Protein AF-A0A399QP83-F1 (afdb_monomer)

Secondary structure (DSSP, 8-state):
----------HHHHHHHHHHHHHHHHHHHHHHHHHHHHHHHHHHHHHHHHHHHHHHHHHHHHHHHHHHHHHHHHHHHHT--TTS-EEHHHHHHHS-HHHHHHHHHHHHHHHHTTSEEEEEE--TT--EEEEEE-------

pLDDT: mean 83.66, std 13.76, range [39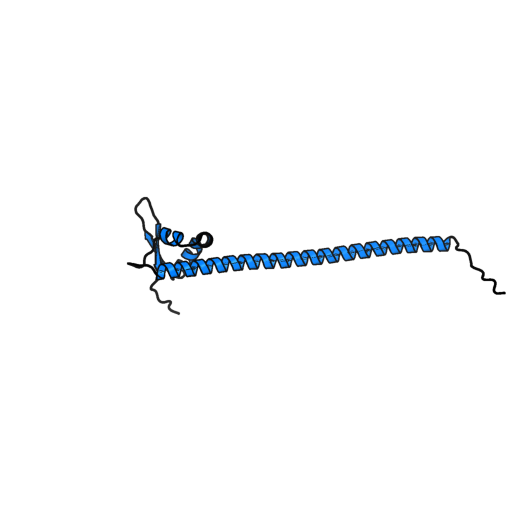.78, 95.94]

Sequence (140 aa):
MLHGHTHGFDMEHWEWAELLMLHSDTLRDEIQAALATVREGESRSRAQREGRAAAHRDEAQEATLRDRARAKILELLDSAEDDGWIAGAKLRQRLSKAQREVSDDVIAQLVEQEAIQAEEAGTDNNRGYRYQLSTKVPTD

Nearest PDB structures (foldseek):
  7z1l-assembly1_O  TM=8.140E-01  e=4.129E-02  Saccharomyces cerevisiae W303
  5zhv-assembly1_B  TM=6.688E-01  e=1.282E-02  Mycobacterium tuberculosis H37Rv
  2fsw-assembly1_A  TM=6.837E-01  e=1.616E-01  Porphyromonas gingivalis W83
  7bzg-assembly3_J  TM=6.359E-01  e=1.725E-01  Bacillus subtilis subsp. subtilis str. 168
  2dqr-assembly1_B  TM=5.715E-01  e=1.330E-01  Bacillus subtilis

Foldseek 3Di:
DDDPPPPDDDVVNVVVVVVVVVVVVVVVVVVVVVVVVVVVVVVVVVVVVVVVVVVVVVVVVVVVLLVVLLVLLLVPLVPDPDPSKDWPVRSLVPDDPSSNVCNVVSVVVCVVVQQKDWDWDDDPPDTTIIIHGHPDDDDD

Radius of gyration: 37.76 Å; Cα contacts (8 Å, |Δi|>4): 92; chains: 1; bounding box: 84×45×101 Å

Solvent-accessible surface area (backbone atoms only — not comparable to full-atom values): 8010 Å² total; per-residue (Å²): 134,88,79,81,80,73,79,70,88,50,70,66,58,52,53,52,49,51,52,50,50,54,50,50,53,52,54,50,51,52,50,51,52,52,52,51,53,51,53,52,51,51,52,52,53,49,53,53,51,54,50,52,56,48,54,54,48,54,54,51,50,52,52,51,44,47,51,52,35,46,54,50,52,52,53,54,33,71,68,40,67,91,92,27,65,42,46,49,68,64,55,50,69,75,41,54,75,75,31,49,76,47,39,65,63,47,50,52,51,34,42,74,68,49,53,27,45,79,43,84,43,64,59,103,89,52,80,45,42,28,34,26,64,41,84,68,76,84,80,128

Structure (mmCIF, N/CA/C/O backbone):
data_AF-A0A399QP83-F1
#
_entry.id   AF-A0A399QP83-F1
#
loop_
_atom_site.group_PDB
_atom_site.id
_atom_site.type_symbol
_atom_site.label_atom_id
_atom_site.label_alt_id
_atom_site.label_comp_id
_atom_site.label_asym_id
_atom_site.label_entity_id
_atom_site.label_seq_id
_atom_site.pdbx_PDB_ins_code
_atom_site.Cartn_x
_atom_site.Cartn_y
_atom_site.Cartn_z
_atom_site.occupancy
_atom_site.B_iso_or_equiv
_atom_site.auth_seq_id
_atom_site.auth_comp_id
_atom_site.auth_asym_id
_atom_site.auth_atom_id
_atom_site.pdbx_PDB_model_num
ATOM 1 N N . MET A 1 1 ? 52.727 -27.098 -70.708 1.00 39.78 1 MET A N 1
ATOM 2 C CA . MET A 1 1 ? 53.196 -26.306 -69.552 1.00 39.78 1 MET A CA 1
ATOM 3 C C . MET A 1 1 ? 52.284 -25.094 -69.411 1.00 39.78 1 MET A C 1
ATOM 5 O O . MET A 1 1 ? 52.428 -24.161 -70.190 1.00 39.78 1 MET A O 1
ATOM 9 N N . LEU A 1 2 ? 51.303 -25.132 -68.500 1.00 41.66 2 LEU A N 1
ATOM 10 C CA . LEU A 1 2 ? 50.471 -23.961 -68.194 1.00 41.66 2 LEU A CA 1
ATOM 11 C C . LEU A 1 2 ? 51.352 -22.937 -67.464 1.00 41.66 2 LEU A C 1
ATOM 13 O O . LEU A 1 2 ? 51.747 -23.174 -66.327 1.00 41.66 2 LEU A O 1
ATOM 17 N N . HIS A 1 3 ? 51.697 -21.836 -68.127 1.00 49.38 3 HIS A N 1
ATOM 18 C CA . HIS A 1 3 ? 52.306 -20.688 -67.461 1.00 49.38 3 HIS A CA 1
ATOM 19 C C . HIS A 1 3 ? 51.161 -19.892 -66.840 1.00 49.38 3 HIS A C 1
ATOM 21 O O . HIS A 1 3 ? 50.424 -19.201 -67.540 1.00 49.38 3 HIS A O 1
ATOM 27 N N . GLY A 1 4 ? 50.955 -20.060 -65.535 1.00 47.69 4 GLY A N 1
ATOM 28 C CA . GLY A 1 4 ? 50.056 -19.202 -64.779 1.00 47.69 4 GLY A CA 1
ATOM 29 C C . GLY A 1 4 ? 50.663 -17.807 -64.707 1.00 47.69 4 GLY A C 1
ATOM 30 O O . GLY A 1 4 ? 51.551 -17.566 -63.897 1.00 47.69 4 GLY A O 1
ATOM 31 N N . HIS A 1 5 ? 50.206 -16.894 -65.563 1.00 48.34 5 HIS A N 1
ATOM 32 C CA . HIS A 1 5 ? 50.397 -15.468 -65.333 1.00 48.34 5 HIS A CA 1
ATOM 33 C C . HIS A 1 5 ? 49.529 -15.075 -64.137 1.00 48.34 5 HIS A C 1
ATOM 35 O O . HIS A 1 5 ? 48.356 -14.746 -64.291 1.00 48.34 5 HIS A O 1
ATOM 41 N N . THR A 1 6 ? 50.087 -15.109 -62.931 1.00 57.78 6 THR A N 1
ATOM 42 C CA . THR A 1 6 ? 49.544 -14.302 -61.840 1.00 57.78 6 THR A CA 1
ATOM 43 C C . THR A 1 6 ? 49.860 -12.851 -62.183 1.00 57.78 6 THR A C 1
ATOM 45 O O . THR A 1 6 ? 51.015 -12.436 -62.073 1.00 57.78 6 THR A O 1
ATOM 48 N N . HIS A 1 7 ? 48.867 -12.097 -62.669 1.00 59.97 7 HIS A N 1
ATOM 49 C CA . HIS A 1 7 ? 48.943 -10.637 -62.613 1.00 59.97 7 HIS A CA 1
ATOM 50 C C . HIS A 1 7 ? 49.210 -10.276 -61.150 1.00 59.97 7 HIS A C 1
ATOM 52 O O . HIS A 1 7 ? 48.466 -10.692 -60.261 1.00 59.97 7 HIS A O 1
ATOM 58 N N . GLY A 1 8 ? 50.355 -9.641 -60.899 1.00 60.22 8 GLY A N 1
ATOM 59 C CA . GLY A 1 8 ? 50.727 -9.209 -59.561 1.00 60.22 8 GLY A CA 1
ATOM 60 C C . GLY A 1 8 ? 49.722 -8.182 -59.055 1.00 60.22 8 GLY A C 1
ATOM 61 O O . GLY A 1 8 ? 49.188 -7.412 -59.847 1.00 60.22 8 GLY A O 1
ATOM 62 N N . PHE A 1 9 ? 49.481 -8.190 -57.745 1.00 62.06 9 PHE A N 1
ATOM 63 C CA . PHE A 1 9 ? 48.751 -7.132 -57.049 1.00 62.06 9 PHE A CA 1
ATOM 64 C C . PHE A 1 9 ? 49.362 -5.777 -57.427 1.00 62.06 9 PHE A C 1
ATOM 66 O O . PHE A 1 9 ? 50.525 -5.515 -57.110 1.00 62.06 9 PHE A O 1
ATOM 73 N N . ASP A 1 10 ? 48.603 -4.951 -58.137 1.00 77.06 10 ASP A N 1
ATOM 74 C CA . ASP A 1 10 ? 48.986 -3.576 -58.444 1.00 77.06 10 ASP A CA 1
ATOM 75 C C . ASP A 1 10 ? 48.422 -2.613 -57.385 1.00 77.06 10 ASP A C 1
ATOM 77 O O . ASP A 1 10 ? 47.783 -3.029 -56.414 1.00 77.06 10 ASP A O 1
ATOM 81 N N . MET A 1 11 ? 48.700 -1.317 -57.539 1.00 75.88 11 MET A N 1
ATOM 82 C CA . MET A 1 11 ? 48.225 -0.329 -56.573 1.00 75.88 11 MET A CA 1
ATOM 83 C C . MET A 1 11 ? 46.707 -0.197 -56.518 1.00 75.88 11 MET A C 1
ATOM 85 O O . MET A 1 11 ? 46.175 0.070 -55.445 1.00 75.88 11 MET A O 1
ATOM 89 N N . GLU A 1 12 ? 46.007 -0.458 -57.618 1.00 79.19 12 GLU A N 1
ATOM 90 C CA . GLU A 1 12 ? 44.548 -0.410 -57.641 1.00 79.19 12 GLU A CA 1
ATOM 91 C C . GLU A 1 12 ? 43.972 -1.472 -56.690 1.00 79.19 12 GLU A C 1
ATOM 93 O O . GLU A 1 12 ? 43.063 -1.198 -55.910 1.00 79.19 12 GLU A O 1
ATOM 98 N N . HIS A 1 13 ? 44.569 -2.668 -56.651 1.00 79.56 13 HIS A N 1
ATOM 99 C CA . HIS A 1 13 ? 44.148 -3.728 -55.728 1.00 79.56 13 HIS A CA 1
ATOM 100 C C . HIS A 1 13 ? 44.363 -3.362 -54.248 1.00 79.56 13 HIS A C 1
ATOM 102 O O . HIS A 1 13 ? 43.582 -3.788 -53.394 1.00 79.56 13 HIS A O 1
ATOM 108 N N . TRP A 1 14 ? 45.399 -2.579 -53.929 1.00 81.88 14 TRP A N 1
ATOM 109 C CA . TRP A 1 14 ? 45.634 -2.079 -52.570 1.00 81.88 14 TRP A CA 1
ATOM 110 C C . TRP A 1 14 ? 44.635 -0.993 -52.173 1.00 81.88 14 TRP A C 1
ATOM 112 O O . TRP A 1 14 ? 44.114 -1.042 -51.061 1.00 81.88 14 TRP A O 1
ATOM 122 N N . GLU A 1 15 ? 44.312 -0.074 -53.083 1.00 83.88 15 GLU A N 1
ATOM 123 C CA . GLU A 1 15 ? 43.288 0.956 -52.866 1.00 83.88 15 GLU A CA 1
ATOM 124 C C . GLU A 1 15 ? 41.905 0.326 -52.639 1.00 83.88 15 GLU A C 1
ATOM 126 O O . GLU A 1 15 ? 41.189 0.696 -51.707 1.00 83.88 15 GLU A O 1
ATOM 131 N N . TRP A 1 16 ? 41.549 -0.704 -53.415 1.00 83.06 16 TRP A N 1
ATOM 132 C CA . TRP A 1 16 ? 40.318 -1.467 -53.196 1.00 83.06 16 TRP A CA 1
ATOM 133 C C . TRP A 1 16 ? 40.306 -2.195 -51.849 1.00 83.06 16 TRP A C 1
ATOM 135 O O . TRP A 1 16 ? 39.274 -2.215 -51.176 1.00 83.06 16 TRP A O 1
ATOM 145 N N . ALA A 1 17 ? 41.432 -2.782 -51.435 1.00 84.25 17 ALA A N 1
ATOM 146 C CA . ALA A 1 17 ? 41.540 -3.438 -50.135 1.00 84.25 17 ALA A CA 1
ATOM 147 C C . ALA A 1 17 ? 41.379 -2.439 -48.976 1.00 84.25 17 ALA A C 1
ATOM 149 O O . ALA A 1 17 ? 40.672 -2.737 -48.013 1.00 84.25 17 ALA A O 1
ATOM 150 N N . GLU A 1 18 ? 41.966 -1.246 -49.086 1.00 85.94 18 GLU A N 1
ATOM 151 C CA . GLU A 1 18 ? 41.825 -0.172 -48.098 1.00 85.94 18 GLU A CA 1
ATOM 152 C C . GLU A 1 18 ? 40.374 0.322 -48.002 1.00 85.94 18 GLU A C 1
ATOM 154 O O . GLU A 1 18 ? 39.822 0.410 -46.903 1.00 85.94 18 GLU A O 1
ATOM 159 N N . LEU A 1 19 ? 39.711 0.546 -49.142 1.00 90.19 19 LEU A N 1
ATOM 160 C CA . LEU A 1 19 ? 38.295 0.927 -49.186 1.00 90.19 19 LEU A CA 1
ATOM 161 C C . LEU A 1 19 ? 37.383 -0.148 -48.581 1.00 90.19 19 LEU A C 1
ATOM 163 O O . LEU A 1 19 ? 36.438 0.177 -47.860 1.00 90.19 19 LEU A O 1
ATOM 167 N N . LEU A 1 20 ? 37.668 -1.428 -48.836 1.00 90.94 20 LEU A N 1
ATOM 168 C CA . LEU A 1 20 ? 36.925 -2.547 -48.253 1.00 90.94 20 LEU A CA 1
ATOM 169 C C . LEU A 1 20 ? 37.119 -2.640 -46.738 1.00 90.94 20 LEU A C 1
ATOM 171 O O . LEU A 1 20 ? 36.147 -2.877 -46.020 1.00 90.94 20 LEU A O 1
ATOM 175 N N . MET A 1 21 ? 38.342 -2.435 -46.244 1.00 91.31 21 MET A N 1
ATOM 176 C CA . MET A 1 21 ? 38.616 -2.406 -44.806 1.00 91.31 21 MET A CA 1
ATOM 177 C C . MET A 1 21 ? 37.890 -1.241 -44.131 1.00 91.31 21 MET A C 1
ATOM 179 O O . MET A 1 21 ? 37.181 -1.461 -43.151 1.00 91.31 21 MET A O 1
ATOM 183 N N . LEU A 1 22 ? 37.969 -0.037 -44.703 1.00 92.94 22 LEU A N 1
ATOM 184 C CA . LEU A 1 22 ? 37.280 1.141 -44.180 1.00 92.94 22 LEU A CA 1
ATOM 185 C C . LEU A 1 22 ? 35.757 0.949 -44.152 1.00 92.94 22 LEU A C 1
ATOM 187 O O . LEU A 1 22 ? 35.094 1.294 -43.171 1.00 92.94 22 LEU A O 1
ATOM 191 N N . HIS A 1 23 ? 35.191 0.367 -45.211 1.00 90.25 23 HIS A N 1
ATOM 192 C CA . HIS A 1 23 ? 33.764 0.064 -45.266 1.00 90.25 23 HIS A CA 1
ATOM 193 C C . HIS A 1 23 ? 33.367 -1.013 -44.246 1.00 90.25 23 HIS A C 1
ATOM 195 O O . HIS A 1 23 ? 32.337 -0.884 -43.587 1.00 90.25 23 HIS A O 1
ATOM 201 N N . SER A 1 24 ? 34.196 -2.045 -44.070 1.00 93.00 24 SER A N 1
ATOM 202 C CA . SER A 1 24 ? 33.988 -3.085 -43.059 1.00 93.00 24 SER A CA 1
ATOM 203 C C . SER A 1 24 ? 34.007 -2.515 -41.639 1.00 93.00 24 SER A C 1
ATOM 205 O O . SER A 1 24 ? 33.159 -2.888 -40.828 1.00 93.00 24 SER A O 1
ATOM 207 N N . ASP A 1 25 ? 34.940 -1.615 -41.331 1.00 94.44 25 ASP A N 1
ATOM 208 C CA . ASP A 1 25 ? 35.012 -0.956 -40.024 1.00 94.44 25 ASP A CA 1
ATOM 209 C C . ASP A 1 25 ? 33.796 -0.050 -39.794 1.00 94.44 25 ASP A C 1
ATOM 211 O O . ASP A 1 25 ? 33.161 -0.128 -38.744 1.00 94.44 25 ASP A O 1
ATOM 215 N N . THR A 1 26 ? 33.379 0.702 -40.817 1.00 92.25 26 THR A N 1
ATOM 216 C CA . THR A 1 26 ? 32.161 1.530 -40.758 1.00 92.25 26 THR A CA 1
ATOM 217 C C . THR A 1 26 ? 30.920 0.678 -40.471 1.00 92.25 26 THR A C 1
ATOM 219 O O . THR A 1 26 ? 30.161 0.971 -39.549 1.00 92.25 26 THR A O 1
ATOM 222 N N . LEU A 1 27 ? 30.737 -0.429 -41.200 1.00 92.06 27 LEU A N 1
ATOM 223 C CA . LEU A 1 27 ? 29.625 -1.358 -40.968 1.00 92.06 27 LEU A CA 1
ATOM 224 C C . LEU A 1 27 ? 29.681 -1.982 -39.571 1.00 92.06 27 LEU A C 1
ATOM 226 O O . LEU A 1 27 ? 28.6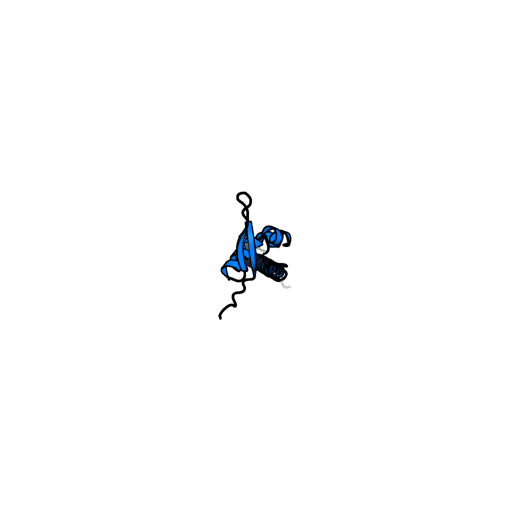48 -2.189 -38.932 1.00 92.06 27 LEU A O 1
ATOM 230 N N . ARG A 1 28 ? 30.882 -2.293 -39.076 1.00 91.62 28 ARG A N 1
ATOM 231 C CA . ARG A 1 28 ? 31.062 -2.833 -37.728 1.00 91.62 28 ARG A CA 1
ATOM 232 C C . ARG A 1 28 ? 30.600 -1.834 -36.669 1.00 91.62 28 ARG A C 1
ATOM 234 O O . ARG A 1 28 ? 29.902 -2.243 -35.738 1.00 91.62 28 ARG A O 1
ATOM 241 N N . ASP A 1 29 ? 30.957 -0.566 -36.819 1.00 93.38 29 ASP A N 1
ATOM 242 C CA . ASP A 1 29 ? 30.571 0.499 -35.894 1.00 93.38 29 ASP A CA 1
ATOM 243 C C . ASP A 1 29 ? 29.060 0.764 -35.939 1.00 93.38 29 ASP A C 1
ATOM 245 O O . ASP A 1 29 ? 28.416 0.864 -34.891 1.00 93.38 29 ASP A O 1
ATOM 249 N N . GLU A 1 30 ? 28.456 0.762 -37.130 1.00 92.25 30 GLU A N 1
ATOM 250 C CA . GLU A 1 30 ? 27.004 0.884 -37.303 1.00 92.25 30 GLU A CA 1
ATOM 251 C C . GLU A 1 30 ? 26.242 -0.260 -36.619 1.00 92.25 30 GLU A C 1
ATOM 253 O O . GLU A 1 30 ? 25.268 -0.024 -35.896 1.00 92.25 30 GLU A O 1
ATOM 258 N N . ILE A 1 31 ? 26.708 -1.504 -36.780 1.00 91.50 31 ILE A N 1
ATOM 259 C CA . ILE A 1 31 ? 26.116 -2.672 -36.115 1.00 91.50 31 ILE A CA 1
ATOM 260 C C . ILE A 1 31 ? 26.245 -2.546 -34.594 1.00 91.50 31 ILE A C 1
ATOM 262 O O . ILE A 1 31 ? 25.290 -2.833 -33.867 1.00 91.50 31 ILE A O 1
ATOM 266 N N . GLN A 1 32 ? 27.401 -2.111 -34.087 1.00 92.44 32 GLN A N 1
ATOM 267 C CA . GLN A 1 32 ? 27.592 -1.915 -32.649 1.00 92.44 32 GLN A CA 1
ATOM 268 C C . GLN A 1 32 ? 26.668 -0.827 -32.092 1.00 92.44 32 GLN A C 1
ATOM 270 O O . GLN A 1 32 ? 26.042 -1.044 -31.050 1.00 92.44 32 GLN A O 1
ATOM 275 N N . ALA A 1 33 ? 26.520 0.297 -32.795 1.00 90.38 33 ALA A N 1
ATOM 276 C CA . ALA A 1 33 ? 25.611 1.375 -32.414 1.00 90.38 33 ALA A CA 1
ATOM 277 C C . ALA A 1 33 ? 24.139 0.919 -32.424 1.00 90.38 33 ALA A C 1
ATOM 279 O O . ALA A 1 33 ? 23.384 1.200 -31.484 1.00 90.38 33 ALA A O 1
ATOM 280 N N . ALA A 1 34 ? 23.735 0.149 -33.438 1.00 87.44 34 ALA A N 1
ATOM 281 C CA . ALA A 1 34 ? 22.401 -0.439 -33.510 1.00 87.4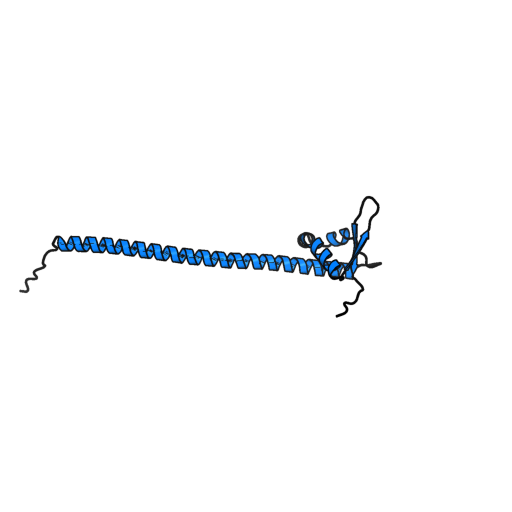4 34 ALA A CA 1
ATOM 282 C C . ALA A 1 34 ? 22.142 -1.399 -32.335 1.00 87.44 34 ALA A C 1
ATOM 284 O O . ALA A 1 34 ? 21.114 -1.297 -31.661 1.00 87.44 34 ALA A O 1
ATOM 285 N N . LEU A 1 35 ? 23.095 -2.285 -32.023 1.00 90.56 35 LEU A N 1
ATOM 286 C CA . LEU A 1 35 ? 22.993 -3.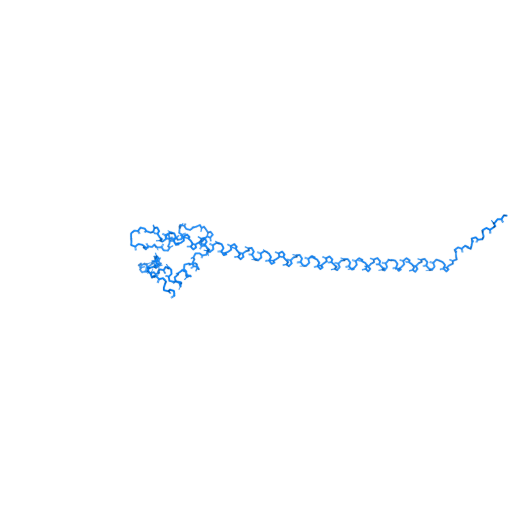211 -30.891 1.00 90.56 35 LEU A CA 1
ATOM 287 C C . LEU A 1 35 ? 22.936 -2.486 -29.540 1.00 90.56 35 LEU A C 1
ATOM 289 O O . LEU A 1 35 ? 22.175 -2.899 -28.663 1.00 90.56 35 LEU A O 1
ATOM 293 N N . ALA A 1 36 ? 23.710 -1.414 -29.359 1.00 88.31 36 ALA A N 1
ATOM 294 C CA . ALA A 1 36 ? 23.659 -0.592 -28.151 1.00 88.31 36 ALA A CA 1
ATOM 295 C C . ALA A 1 36 ? 22.269 0.036 -27.966 1.00 88.31 36 ALA A C 1
ATOM 297 O O . ALA A 1 36 ? 21.676 -0.079 -26.894 1.00 88.31 36 ALA A O 1
ATOM 298 N N . THR A 1 37 ? 21.700 0.586 -29.041 1.00 86.94 37 THR A N 1
ATOM 299 C CA . THR A 1 37 ? 20.361 1.195 -29.037 1.00 86.94 37 THR A CA 1
ATOM 300 C C . THR A 1 37 ? 19.274 0.184 -28.655 1.00 86.94 37 THR A C 1
ATOM 302 O O . THR A 1 37 ? 18.407 0.482 -27.829 1.00 86.94 37 THR A O 1
ATOM 305 N N . VAL A 1 38 ? 19.334 -1.038 -29.202 1.00 86.81 38 VAL A N 1
ATOM 306 C CA . VAL A 1 38 ? 18.392 -2.117 -28.851 1.00 86.81 38 VAL A CA 1
ATOM 307 C C . VAL A 1 38 ? 18.507 -2.489 -27.371 1.00 86.81 38 VAL A C 1
ATOM 309 O O . VAL A 1 38 ? 17.496 -2.515 -26.666 1.00 86.81 38 VAL A O 1
ATOM 312 N N . ARG A 1 39 ? 19.730 -2.698 -26.866 1.00 84.94 39 ARG A N 1
ATOM 313 C CA . ARG A 1 39 ? 19.974 -3.046 -25.453 1.00 84.94 39 ARG A CA 1
ATOM 314 C C . ARG A 1 39 ? 19.492 -1.967 -24.488 1.00 84.94 39 ARG A C 1
ATOM 316 O O . ARG A 1 39 ? 18.937 -2.281 -23.433 1.00 84.94 39 ARG A O 1
ATOM 323 N N . GLU A 1 40 ? 19.678 -0.696 -24.832 1.00 81.12 40 GLU A N 1
ATOM 324 C CA . GLU A 1 40 ? 19.154 0.417 -24.041 1.00 81.12 40 GLU A CA 1
ATOM 325 C C . GLU A 1 40 ? 17.623 0.455 -24.033 1.00 81.12 40 GLU A C 1
ATOM 327 O O . GLU A 1 40 ? 17.022 0.754 -22.997 1.00 81.12 40 GLU A O 1
ATOM 332 N N . GLY A 1 41 ? 16.985 0.157 -25.167 1.00 81.44 41 GLY A N 1
ATOM 333 C CA . GLY A 1 41 ? 15.530 0.050 -25.270 1.00 81.44 41 GLY A CA 1
ATOM 334 C C . GLY A 1 41 ? 14.971 -1.071 -24.390 1.00 81.44 41 GLY A C 1
ATOM 335 O O . GLY A 1 41 ? 14.033 -0.851 -23.619 1.00 81.44 41 GLY A O 1
ATOM 336 N N . GLU A 1 42 ? 15.591 -2.251 -24.434 1.00 81.62 42 GLU A N 1
ATOM 337 C CA . GLU A 1 42 ? 15.227 -3.398 -23.595 1.00 81.62 42 GLU A CA 1
ATOM 338 C C . GLU A 1 42 ? 15.423 -3.104 -22.105 1.00 81.62 42 GLU A C 1
ATOM 340 O O . GLU A 1 42 ? 14.525 -3.359 -21.299 1.00 81.62 42 GLU A O 1
ATOM 345 N N . SER A 1 43 ? 16.558 -2.502 -21.739 1.00 77.44 43 SER A N 1
ATOM 346 C CA . SER A 1 43 ? 16.867 -2.134 -20.352 1.00 77.44 43 SER A CA 1
ATOM 347 C C . SER A 1 43 ? 15.848 -1.138 -19.793 1.00 77.44 43 SER A C 1
ATOM 349 O O . SER A 1 43 ? 15.340 -1.324 -18.686 1.00 77.44 43 SER A O 1
ATOM 351 N N . ARG A 1 44 ? 15.472 -0.121 -20.581 1.00 75.38 44 ARG A N 1
ATOM 352 C CA . ARG A 1 44 ? 14.424 0.843 -20.212 1.00 75.38 44 ARG A CA 1
ATOM 353 C C . ARG A 1 44 ? 13.058 0.178 -20.061 1.00 75.38 44 ARG A C 1
ATOM 355 O O . ARG A 1 44 ? 12.364 0.438 -19.080 1.00 75.38 44 ARG A O 1
ATOM 362 N N . SER A 1 45 ? 12.677 -0.700 -20.990 1.00 75.44 45 SER A N 1
ATOM 363 C CA . SER A 1 45 ? 11.401 -1.424 -20.909 1.00 75.44 45 SER A CA 1
ATOM 364 C C . SER A 1 45 ? 11.340 -2.322 -19.673 1.00 75.44 45 SER A C 1
ATOM 366 O O . SER A 1 45 ? 10.332 -2.336 -18.964 1.00 75.44 45 SER A O 1
ATOM 368 N N . ARG A 1 46 ? 12.435 -3.026 -19.367 1.00 78.12 46 ARG A N 1
ATOM 369 C CA . ARG A 1 46 ? 12.558 -3.862 -18.172 1.00 78.12 46 ARG A CA 1
ATOM 370 C C . ARG A 1 46 ? 12.430 -3.036 -16.894 1.00 78.12 46 ARG A C 1
ATOM 372 O O . ARG A 1 46 ? 11.587 -3.368 -16.065 1.00 7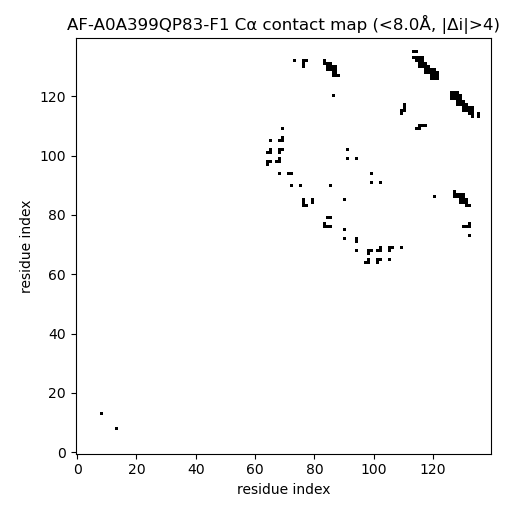8.12 46 ARG A O 1
ATOM 379 N N . ALA A 1 47 ? 13.170 -1.934 -16.780 1.00 70.44 47 ALA A N 1
ATOM 380 C CA . ALA A 1 47 ? 13.096 -1.039 -15.625 1.00 70.44 47 ALA A CA 1
ATOM 381 C C . ALA A 1 47 ? 11.678 -0.477 -15.412 1.00 70.44 47 ALA A C 1
ATOM 383 O O . ALA A 1 47 ? 11.191 -0.432 -14.285 1.00 70.44 47 ALA A O 1
ATOM 384 N N . GLN A 1 48 ? 10.970 -0.113 -16.487 1.00 77.75 48 GLN A N 1
ATOM 385 C CA . GLN A 1 48 ? 9.582 0.352 -16.394 1.00 77.75 48 GLN A CA 1
ATOM 386 C C . GLN A 1 48 ? 8.620 -0.741 -15.912 1.00 77.75 48 GLN A C 1
ATOM 388 O O . GLN A 1 48 ? 7.743 -0.467 -15.092 1.00 77.75 48 GLN A O 1
ATOM 393 N N . ARG A 1 49 ? 8.765 -1.978 -16.404 1.00 74.44 49 ARG A N 1
ATOM 394 C CA . ARG A 1 49 ? 7.932 -3.111 -15.963 1.00 74.44 49 ARG A CA 1
ATOM 395 C C . ARG A 1 49 ? 8.197 -3.464 -14.503 1.00 74.44 49 ARG A C 1
ATOM 397 O O . ARG A 1 49 ? 7.248 -3.643 -13.747 1.00 74.44 49 ARG A O 1
ATOM 404 N N . GLU A 1 50 ? 9.466 -3.528 -14.110 1.00 78.44 50 GLU A N 1
ATOM 405 C CA . GLU A 1 50 ? 9.872 -3.807 -12.731 1.00 78.44 50 GLU A CA 1
ATOM 406 C C . GLU A 1 50 ? 9.399 -2.701 -11.776 1.00 78.44 50 GLU A C 1
ATOM 408 O O . GLU A 1 50 ? 8.859 -3.016 -10.717 1.00 78.44 50 GLU A O 1
ATOM 413 N N . GLY A 1 51 ? 9.491 -1.429 -12.183 1.00 72.25 51 GLY A N 1
ATOM 414 C CA . GLY A 1 51 ? 8.984 -0.289 -11.416 1.00 72.25 51 GLY A CA 1
ATOM 415 C C . GLY A 1 51 ? 7.468 -0.329 -11.208 1.00 72.25 51 GLY A C 1
ATOM 416 O O . GLY A 1 51 ? 7.002 -0.182 -10.081 1.00 72.25 51 GLY A O 1
ATOM 417 N N . ARG A 1 52 ? 6.686 -0.617 -12.260 1.00 77.94 52 ARG A N 1
ATOM 418 C CA . ARG A 1 52 ? 5.224 -0.796 -12.135 1.00 77.94 52 ARG A CA 1
ATOM 419 C C . ARG A 1 52 ? 4.870 -1.974 -11.228 1.00 77.94 52 ARG A C 1
ATOM 421 O O . ARG A 1 52 ? 3.984 -1.864 -10.390 1.00 77.94 52 ARG A O 1
ATOM 428 N N . ALA A 1 53 ? 5.580 -3.093 -11.362 1.00 75.31 53 ALA A N 1
ATOM 429 C CA . ALA A 1 53 ? 5.361 -4.266 -10.522 1.00 75.31 53 ALA A CA 1
ATOM 430 C C . ALA A 1 53 ? 5.765 -4.043 -9.054 1.00 75.31 53 ALA A C 1
ATOM 432 O O . ALA A 1 53 ? 5.251 -4.736 -8.178 1.00 75.31 53 ALA A O 1
ATOM 433 N N . ALA A 1 54 ? 6.709 -3.142 -8.771 1.00 75.38 54 ALA A N 1
ATOM 434 C CA . ALA A 1 54 ? 7.038 -2.725 -7.410 1.00 75.38 54 ALA A CA 1
ATOM 435 C C . ALA A 1 54 ? 5.918 -1.858 -6.820 1.00 75.38 54 ALA A C 1
ATOM 437 O O . ALA A 1 54 ? 5.377 -2.225 -5.784 1.00 75.38 54 ALA A O 1
ATOM 438 N N . ALA A 1 55 ? 5.474 -0.823 -7.542 1.00 77.12 55 ALA A N 1
ATOM 439 C CA . ALA A 1 55 ? 4.373 0.038 -7.104 1.00 77.12 55 ALA A CA 1
ATOM 440 C C . ALA A 1 55 ? 3.093 -0.759 -6.794 1.00 77.12 55 ALA A C 1
ATOM 442 O O . ALA A 1 55 ? 2.523 -0.618 -5.718 1.00 77.12 55 ALA A O 1
ATOM 443 N N . HIS A 1 56 ? 2.700 -1.688 -7.672 1.00 79.06 56 HIS A N 1
ATOM 444 C CA . HIS A 1 56 ? 1.538 -2.548 -7.423 1.00 79.06 56 HIS A CA 1
ATOM 445 C C . HIS A 1 56 ? 1.705 -3.478 -6.216 1.00 79.06 56 HIS A C 1
ATOM 447 O O . HIS A 1 56 ? 0.722 -3.820 -5.560 1.00 79.06 56 HIS A O 1
ATOM 453 N N . ARG A 1 57 ? 2.932 -3.926 -5.923 1.00 83.94 57 ARG A N 1
ATOM 454 C CA . ARG A 1 57 ? 3.196 -4.735 -4.726 1.00 83.94 57 ARG A CA 1
ATOM 455 C C . ARG A 1 57 ? 3.065 -3.898 -3.464 1.00 83.94 57 ARG A C 1
ATOM 457 O O . ARG A 1 57 ? 2.465 -4.385 -2.512 1.00 83.94 57 ARG A O 1
ATOM 464 N N . ASP A 1 58 ? 3.582 -2.678 -3.476 1.00 82.56 58 ASP A N 1
ATOM 465 C CA . ASP A 1 58 ? 3.507 -1.769 -2.334 1.00 82.56 58 ASP A CA 1
ATOM 466 C C . ASP A 1 58 ? 2.044 -1.379 -2.054 1.00 82.56 58 ASP A C 1
ATOM 468 O O . ASP A 1 58 ? 1.577 -1.530 -0.926 1.00 82.56 58 ASP A O 1
ATOM 472 N N . GLU A 1 59 ? 1.276 -1.037 -3.096 1.00 83.62 59 GLU A N 1
ATOM 473 C CA . GLU A 1 59 ? -0.173 -0.784 -3.008 1.00 83.62 59 GLU A CA 1
ATOM 474 C C . GLU A 1 59 ? -0.934 -1.990 -2.432 1.00 83.62 59 GLU A C 1
ATOM 476 O O . GLU A 1 59 ? -1.752 -1.849 -1.520 1.00 83.62 59 GLU A O 1
ATOM 481 N N . ALA A 1 60 ? -0.651 -3.202 -2.925 1.00 87.31 60 ALA A N 1
ATOM 482 C CA . ALA A 1 60 ? -1.303 -4.418 -2.443 1.00 87.31 60 ALA A CA 1
ATOM 483 C C . ALA A 1 60 ? -0.933 -4.748 -0.986 1.00 87.31 60 ALA A C 1
ATOM 485 O O . ALA A 1 60 ? -1.771 -5.246 -0.226 1.00 87.31 60 ALA A O 1
ATOM 486 N N . GLN A 1 61 ? 0.311 -4.479 -0.579 1.00 89.19 61 GLN A N 1
ATOM 487 C CA . GLN A 1 61 ? 0.759 -4.658 0.802 1.00 89.19 61 GLN A CA 1
ATOM 488 C C . GLN A 1 61 ? 0.072 -3.671 1.744 1.00 89.19 61 GLN A C 1
ATOM 490 O O . GLN A 1 61 ? -0.402 -4.084 2.804 1.00 89.19 61 GLN A O 1
ATOM 495 N N . GLU A 1 62 ? -0.033 -2.403 1.350 1.00 91.00 62 GLU A N 1
ATOM 496 C CA . GLU A 1 62 ? -0.729 -1.370 2.117 1.00 91.00 62 GLU A CA 1
ATOM 497 C C . GLU A 1 62 ? -2.225 -1.690 2.252 1.00 91.00 62 GLU A C 1
ATOM 499 O O . GLU A 1 62 ? -2.768 -1.646 3.359 1.00 91.00 62 GLU A O 1
ATOM 504 N N . ALA A 1 63 ? -2.879 -2.112 1.164 1.00 90.56 63 ALA A N 1
ATOM 505 C CA . ALA A 1 63 ? -4.271 -2.562 1.187 1.00 90.56 63 ALA A CA 1
ATOM 506 C C . ALA A 1 63 ? -4.466 -3.759 2.134 1.00 90.56 63 ALA A C 1
ATOM 508 O O . ALA A 1 63 ? -5.322 -3.729 3.017 1.00 90.56 63 ALA A O 1
ATOM 509 N N . THR A 1 64 ? -3.597 -4.770 2.037 1.00 93.62 64 THR A N 1
ATOM 510 C CA . THR A 1 64 ? -3.632 -5.941 2.930 1.00 93.62 64 THR A CA 1
ATOM 511 C C . THR A 1 64 ? -3.431 -5.544 4.396 1.00 93.62 64 THR A C 1
ATOM 513 O O . THR A 1 64 ? -4.044 -6.122 5.297 1.00 93.62 64 THR A O 1
ATOM 516 N N . LEU A 1 65 ? -2.555 -4.574 4.667 1.00 94.38 65 LEU A N 1
ATOM 517 C CA . LEU A 1 65 ? -2.315 -4.075 6.016 1.00 94.38 65 LEU A CA 1
ATOM 518 C C . LEU A 1 65 ? -3.551 -3.358 6.573 1.00 94.38 65 LEU A C 1
ATOM 520 O O . LEU A 1 65 ? -3.923 -3.625 7.719 1.00 94.38 65 LEU A O 1
ATOM 524 N N . ARG A 1 66 ? -4.208 -2.517 5.762 1.00 95.06 66 ARG A N 1
ATOM 525 C CA . ARG A 1 66 ? -5.479 -1.865 6.117 1.00 95.06 66 ARG A CA 1
ATOM 526 C C . ARG A 1 66 ? -6.574 -2.887 6.401 1.00 95.06 66 ARG A C 1
ATOM 528 O O . ARG A 1 66 ? -7.202 -2.799 7.452 1.00 95.06 66 ARG A O 1
ATOM 535 N N . ASP A 1 67 ? -6.738 -3.901 5.556 1.00 93.56 67 ASP A N 1
ATOM 536 C CA . ASP A 1 67 ? -7.739 -4.957 5.759 1.00 93.56 67 ASP A CA 1
ATOM 537 C C . ASP A 1 67 ? -7.494 -5.743 7.050 1.00 93.56 67 ASP A C 1
ATOM 539 O O . ASP A 1 67 ? -8.416 -5.992 7.828 1.00 93.56 67 ASP A O 1
ATOM 543 N N . ARG A 1 68 ? -6.232 -6.083 7.339 1.00 94.94 68 ARG A N 1
ATOM 544 C CA . ARG A 1 68 ? -5.859 -6.748 8.597 1.00 94.94 68 ARG A CA 1
ATOM 545 C C . ARG A 1 68 ? -6.100 -5.863 9.812 1.00 94.94 68 ARG A C 1
ATOM 547 O O . ARG A 1 68 ? -6.512 -6.373 10.852 1.00 94.94 68 ARG A O 1
ATOM 554 N N . ALA A 1 69 ? -5.797 -4.569 9.720 1.00 95.19 69 ALA A N 1
ATOM 555 C CA . ALA A 1 69 ? -6.084 -3.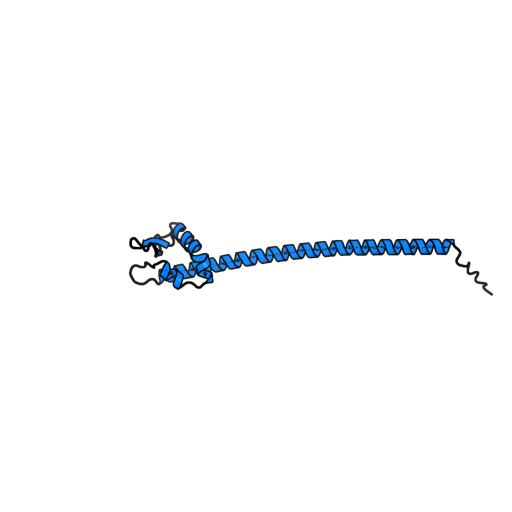619 10.788 1.00 95.19 69 ALA A CA 1
ATOM 556 C C . ALA A 1 69 ? -7.599 -3.505 11.007 1.00 95.19 69 ALA A C 1
ATOM 558 O O . ALA A 1 69 ? -8.050 -3.648 12.138 1.00 95.19 69 ALA A O 1
ATOM 559 N N . ARG A 1 70 ? -8.382 -3.361 9.932 1.00 95.69 70 ARG A N 1
ATOM 560 C CA . ARG A 1 70 ? -9.849 -3.298 9.957 1.00 95.69 70 ARG A CA 1
ATOM 561 C C . ARG A 1 70 ? -10.454 -4.525 10.624 1.00 95.69 70 ARG A C 1
ATOM 563 O O . ARG A 1 70 ? -11.196 -4.383 11.590 1.00 95.69 70 ARG A O 1
ATOM 570 N N . ALA A 1 71 ? -10.095 -5.717 10.149 1.00 94.56 71 ALA A N 1
ATOM 571 C CA . ALA A 1 71 ? -10.575 -6.974 10.711 1.00 94.56 71 ALA A CA 1
ATOM 572 C C . ALA A 1 71 ? -10.239 -7.077 12.202 1.00 94.56 71 ALA A C 1
ATOM 574 O O . ALA A 1 71 ? -11.102 -7.423 13.003 1.00 94.56 71 ALA A O 1
ATOM 575 N N . LYS A 1 72 ? -9.011 -6.703 12.591 1.00 95.56 72 LYS A N 1
ATOM 576 C CA . LYS A 1 72 ? -8.604 -6.757 13.995 1.00 95.56 72 LYS A CA 1
ATOM 577 C C . LYS A 1 72 ? -9.355 -5.754 14.864 1.00 95.56 72 LYS A C 1
ATOM 579 O O . LYS A 1 72 ? -9.703 -6.080 15.991 1.00 95.56 72 LYS A O 1
ATOM 584 N N . ILE A 1 73 ? -9.594 -4.542 14.371 1.00 94.94 73 ILE A N 1
ATOM 585 C CA . ILE A 1 73 ? -10.354 -3.514 15.091 1.00 94.94 73 ILE A CA 1
ATOM 586 C C . ILE A 1 73 ? -11.786 -3.992 15.330 1.00 94.94 73 ILE A C 1
ATOM 588 O O . ILE A 1 73 ? -12.254 -3.926 16.462 1.00 94.94 73 ILE A O 1
ATOM 592 N N . LEU A 1 74 ? -12.445 -4.530 14.301 1.00 94.06 74 LEU A N 1
ATOM 593 C CA . LEU A 1 74 ? -13.797 -5.073 14.425 1.00 94.06 74 LEU A CA 1
ATOM 594 C C . LEU A 1 74 ? -13.846 -6.263 15.390 1.00 94.06 74 LEU A C 1
ATOM 596 O O . LEU A 1 74 ? -14.685 -6.267 16.278 1.00 94.06 74 LEU A O 1
ATOM 600 N N . GLU A 1 75 ? -12.905 -7.209 15.298 1.00 94.50 75 GLU A N 1
ATOM 601 C CA . GLU A 1 75 ? -12.778 -8.336 16.241 1.00 94.50 75 GLU A CA 1
ATOM 602 C C . GLU A 1 75 ? -12.608 -7.855 17.694 1.00 94.50 75 GLU A C 1
ATOM 604 O O . GLU A 1 75 ? -13.199 -8.401 18.625 1.00 94.50 75 GLU A O 1
ATOM 609 N N . LEU A 1 76 ? -11.796 -6.816 17.911 1.00 93.69 76 LEU A N 1
ATOM 610 C CA . LEU A 1 76 ? -11.583 -6.249 19.240 1.00 93.69 76 LEU A CA 1
ATOM 611 C C . LEU A 1 76 ? -12.845 -5.592 19.800 1.00 93.69 76 LEU A C 1
ATOM 613 O O . LEU A 1 76 ? -13.079 -5.715 20.997 1.00 93.69 76 LEU A O 1
ATOM 617 N N . LEU A 1 77 ? -13.619 -4.901 18.963 1.00 92.62 77 LEU A N 1
ATOM 618 C CA . LEU A 1 77 ? -14.876 -4.269 19.365 1.00 92.62 77 LEU A CA 1
ATOM 619 C C . LEU A 1 77 ? -16.004 -5.292 19.559 1.00 92.62 77 LEU A C 1
ATOM 621 O O . LEU A 1 77 ? -16.816 -5.117 20.457 1.00 92.62 77 LEU A O 1
ATOM 625 N N . ASP A 1 78 ? -16.027 -6.366 18.768 1.00 91.31 78 ASP A N 1
ATOM 626 C CA . ASP A 1 78 ? -16.982 -7.476 18.903 1.00 91.31 78 ASP A CA 1
ATOM 627 C C . ASP A 1 78 ? -16.765 -8.259 20.205 1.00 91.31 78 ASP A C 1
ATOM 629 O O . ASP A 1 78 ? -17.704 -8.635 20.898 1.00 91.31 78 ASP A O 1
ATOM 633 N N . SER A 1 79 ? -15.498 -8.438 20.587 1.00 89.50 79 SER A N 1
ATOM 634 C CA . SER A 1 79 ? -15.091 -9.084 21.841 1.00 89.50 79 SER A CA 1
ATOM 635 C C . SER A 1 79 ? -15.049 -8.141 23.053 1.00 89.50 79 SER A C 1
ATOM 637 O O . SER A 1 79 ? -14.463 -8.488 24.083 1.00 89.50 79 SER A O 1
ATOM 639 N N . ALA A 1 80 ? -15.612 -6.934 22.944 1.00 86.75 80 ALA A N 1
ATOM 640 C CA . ALA A 1 80 ? -15.661 -5.987 24.049 1.00 86.75 80 ALA A CA 1
ATOM 641 C C . ALA A 1 80 ? -16.574 -6.508 25.173 1.00 86.75 80 ALA A C 1
ATOM 643 O O . ALA A 1 80 ? -17.741 -6.814 24.952 1.00 86.75 80 ALA A O 1
ATOM 644 N N . GLU A 1 81 ? -16.037 -6.589 26.390 1.00 77.25 81 GLU A N 1
ATOM 645 C CA . GLU A 1 81 ? -16.822 -6.839 27.604 1.00 77.25 81 GLU A CA 1
ATOM 646 C C . GLU A 1 81 ? -17.555 -5.548 28.048 1.00 77.25 81 GLU A C 1
ATOM 648 O O . GLU A 1 81 ? -17.242 -4.457 27.566 1.00 77.25 81 GLU A O 1
ATOM 653 N N . ASP A 1 82 ? -18.512 -5.669 28.975 1.00 76.62 82 ASP A N 1
ATOM 654 C CA . ASP A 1 82 ? -19.337 -4.581 29.538 1.00 76.62 82 ASP A CA 1
ATOM 655 C C . ASP A 1 82 ? -20.345 -3.927 28.563 1.00 76.62 82 ASP A C 1
ATOM 657 O O . ASP A 1 82 ? -21.202 -4.600 27.991 1.00 76.62 82 ASP A O 1
ATOM 661 N N . ASP A 1 83 ? -20.304 -2.598 28.432 1.00 77.69 83 ASP A N 1
ATOM 662 C CA . ASP A 1 83 ? -21.204 -1.756 27.634 1.00 77.69 83 ASP A CA 1
ATOM 663 C C . ASP A 1 83 ? -20.812 -1.699 26.146 1.00 77.69 83 ASP A C 1
ATOM 665 O O . ASP A 1 83 ? -21.452 -0.996 25.362 1.00 77.69 83 ASP A O 1
ATOM 669 N N . GLY A 1 84 ? -19.781 -2.459 25.758 1.00 83.62 84 GLY A N 1
ATOM 670 C CA . GLY A 1 84 ? -19.275 -2.593 24.394 1.00 83.62 84 GLY A CA 1
ATOM 671 C C . GLY A 1 84 ? -18.371 -1.447 23.933 1.00 83.62 84 GLY A C 1
ATOM 672 O O . GLY A 1 84 ? -17.947 -1.437 22.775 1.00 83.62 84 GLY A O 1
ATOM 673 N N . TRP A 1 85 ? -18.042 -0.491 24.808 1.00 90.81 85 TRP A N 1
ATOM 674 C CA . TRP A 1 85 ? -17.164 0.628 24.473 1.00 90.81 85 TRP A CA 1
ATOM 675 C C . TRP A 1 85 ? -15.694 0.327 24.779 1.00 90.81 85 TRP A C 1
ATOM 677 O O . TRP A 1 85 ? -15.307 -0.040 25.888 1.00 90.81 85 TRP A O 1
ATOM 687 N N . ILE A 1 86 ? -14.816 0.588 23.811 1.00 92.12 86 ILE A N 1
ATOM 688 C CA . ILE A 1 86 ? -13.365 0.459 23.963 1.00 92.12 86 ILE A CA 1
ATOM 689 C C . ILE A 1 86 ? -12.687 1.810 23.754 1.00 92.12 86 ILE A C 1
ATOM 691 O O . ILE A 1 86 ? -12.796 2.432 22.700 1.00 92.12 86 ILE A O 1
ATOM 695 N N . ALA A 1 87 ? -11.896 2.242 24.739 1.00 91.12 87 ALA A N 1
ATOM 696 C CA . ALA A 1 87 ? -11.046 3.422 24.608 1.00 91.12 87 ALA A CA 1
ATOM 697 C C . ALA A 1 87 ? -10.019 3.257 23.470 1.00 91.12 87 ALA A C 1
ATOM 699 O O . ALA A 1 87 ? -9.317 2.244 23.395 1.00 91.12 87 ALA A O 1
ATOM 700 N N . GLY A 1 88 ? -9.842 4.288 22.642 1.00 90.06 88 GLY A N 1
ATOM 701 C CA . GLY A 1 88 ? -8.929 4.271 21.495 1.00 90.06 88 GLY A CA 1
ATOM 702 C C . GLY A 1 88 ? -7.487 3.910 21.856 1.00 90.06 88 GLY A C 1
ATOM 703 O O . GLY A 1 88 ? -6.826 3.173 21.128 1.00 90.06 88 GLY A O 1
ATOM 704 N N . ALA A 1 89 ? -7.010 4.336 23.030 1.00 90.06 89 ALA A N 1
ATOM 705 C CA . ALA A 1 89 ? -5.690 3.951 23.528 1.00 90.06 89 ALA A CA 1
ATOM 706 C C . ALA A 1 89 ? -5.567 2.431 23.764 1.00 90.06 89 ALA A C 1
ATOM 708 O O . ALA A 1 89 ? -4.571 1.824 23.367 1.00 90.06 89 ALA A O 1
ATOM 709 N N . LYS A 1 90 ? -6.596 1.800 24.351 1.00 90.31 90 LYS A N 1
ATOM 710 C CA . LYS A 1 90 ? -6.658 0.345 24.588 1.00 90.31 90 LYS A CA 1
ATOM 711 C C . LYS A 1 90 ? -6.740 -0.419 23.264 1.00 90.31 90 LYS A C 1
ATOM 713 O O . LYS A 1 90 ? -6.085 -1.448 23.109 1.00 90.31 90 LYS A O 1
ATOM 718 N N . LEU A 1 91 ? -7.482 0.121 22.297 1.00 90.88 91 LEU A N 1
ATOM 719 C CA . LEU A 1 91 ? -7.591 -0.426 20.946 1.00 90.88 91 LEU A CA 1
ATOM 720 C C . LEU A 1 91 ? -6.226 -0.423 20.235 1.00 90.88 91 LEU A C 1
ATOM 722 O O . LEU A 1 91 ? -5.740 -1.478 19.830 1.00 90.88 91 LEU A O 1
ATOM 726 N N . ARG A 1 92 ? -5.536 0.728 20.194 1.00 91.94 92 ARG A N 1
ATOM 727 C CA . ARG A 1 92 ? -4.197 0.851 19.585 1.00 91.94 92 ARG A CA 1
ATOM 728 C C . ARG A 1 92 ? -3.153 -0.040 20.256 1.00 91.94 92 ARG A C 1
ATOM 730 O O . ARG A 1 92 ? -2.313 -0.611 19.563 1.00 91.94 92 ARG A O 1
ATOM 737 N N . GLN A 1 93 ? -3.192 -0.199 21.580 1.00 93.50 93 GLN A N 1
ATOM 738 C CA . GLN A 1 93 ? -2.258 -1.077 22.298 1.00 93.50 93 GLN A CA 1
ATOM 739 C C . GLN A 1 93 ? -2.331 -2.532 21.819 1.00 93.50 93 GLN A C 1
ATOM 741 O O . GLN A 1 93 ? -1.295 -3.194 21.744 1.00 93.50 93 GLN A O 1
ATOM 746 N N . ARG A 1 94 ? -3.523 -3.009 21.444 1.00 92.94 94 ARG A N 1
ATOM 747 C CA . ARG A 1 94 ? -3.746 -4.378 20.954 1.00 92.94 94 ARG A CA 1
ATOM 748 C C . ARG A 1 94 ? -3.409 -4.576 19.473 1.00 92.94 94 ARG A C 1
ATOM 750 O O . ARG A 1 94 ? -3.345 -5.715 19.019 1.00 92.94 94 ARG A O 1
ATOM 757 N N . LEU A 1 95 ? -3.162 -3.498 18.731 1.00 94.69 95 LEU A N 1
ATOM 758 C CA . LEU A 1 95 ? -2.684 -3.560 17.352 1.00 94.69 95 LEU A CA 1
ATOM 759 C C . LEU A 1 95 ? -1.165 -3.758 17.307 1.00 94.69 95 LEU A C 1
ATOM 761 O O . LEU A 1 95 ? -0.425 -3.248 18.157 1.00 94.69 95 LEU A O 1
ATOM 765 N N . SER A 1 96 ? -0.690 -4.471 16.285 1.00 95.38 96 SER A N 1
ATOM 766 C CA . SER A 1 96 ? 0.741 -4.551 15.969 1.00 95.38 96 SER A CA 1
ATOM 767 C C . SER A 1 96 ? 1.286 -3.192 15.518 1.00 95.38 96 SER A C 1
ATOM 769 O O . SER A 1 96 ? 0.527 -2.317 15.105 1.00 95.38 96 SER A O 1
ATOM 771 N N . LYS A 1 97 ? 2.613 -3.011 15.553 1.00 95.75 97 LYS A N 1
ATOM 772 C CA . LYS A 1 97 ? 3.254 -1.748 15.145 1.00 95.75 97 LYS A CA 1
ATOM 773 C C . LYS A 1 97 ? 2.810 -1.292 13.747 1.00 95.75 97 LYS A C 1
ATOM 775 O O . LYS A 1 97 ? 2.373 -0.159 13.616 1.00 95.75 97 LYS A O 1
ATOM 780 N N . ALA A 1 98 ? 2.847 -2.185 12.757 1.00 92.50 98 ALA A N 1
ATOM 781 C CA . ALA A 1 98 ? 2.442 -1.869 11.386 1.00 92.50 98 ALA A CA 1
ATOM 782 C C . ALA A 1 98 ? 0.951 -1.494 11.288 1.00 92.50 98 ALA A C 1
ATOM 784 O O . ALA A 1 98 ? 0.583 -0.559 10.594 1.00 92.50 98 ALA A O 1
ATOM 785 N N . GLN A 1 99 ? 0.072 -2.175 12.030 1.00 93.81 99 GLN A N 1
ATOM 786 C CA . GLN A 1 99 ? -1.359 -1.846 12.028 1.00 93.81 99 GLN A CA 1
ATOM 787 C C . GLN A 1 99 ? -1.652 -0.488 12.676 1.00 93.81 99 GLN A C 1
ATOM 789 O O . GLN A 1 99 ? -2.588 0.182 12.256 1.00 93.81 99 GLN A O 1
ATOM 794 N N . ARG A 1 100 ? -0.871 -0.071 13.683 1.00 94.56 100 ARG A N 1
ATOM 795 C CA . ARG A 1 100 ? -1.020 1.251 14.318 1.00 94.56 100 ARG A CA 1
ATOM 796 C C . ARG A 1 100 ? -0.711 2.400 13.362 1.00 94.56 100 ARG A C 1
ATOM 798 O O . ARG A 1 100 ? -1.276 3.469 13.532 1.00 94.56 100 ARG A O 1
ATOM 805 N N . GLU A 1 101 ? 0.168 2.189 12.384 1.00 93.75 101 GLU A N 1
ATOM 806 C CA . GLU A 1 101 ? 0.514 3.217 11.392 1.00 93.75 101 GLU A CA 1
ATOM 807 C C . GLU A 1 101 ? -0.678 3.562 10.491 1.00 93.75 101 GLU A C 1
ATOM 809 O O . GLU A 1 101 ? -0.812 4.707 10.080 1.00 93.75 101 GLU A O 1
ATOM 814 N N . VAL A 1 102 ? -1.577 2.601 10.252 1.00 94.38 102 VAL A N 1
ATOM 815 C CA . VAL A 1 102 ? -2.780 2.782 9.421 1.00 94.38 102 VAL A CA 1
ATOM 816 C C . VAL A 1 102 ? -4.080 2.824 10.231 1.00 94.38 102 VAL A C 1
ATOM 818 O O . VAL A 1 102 ? -5.161 2.930 9.656 1.00 94.38 102 VAL A O 1
ATOM 821 N N . SER A 1 103 ? -4.021 2.697 11.563 1.00 93.75 103 SER A N 1
ATOM 822 C CA . SER A 1 103 ? -5.228 2.487 12.373 1.00 93.75 103 SER A CA 1
ATOM 823 C C . SER A 1 103 ? -6.146 3.697 12.405 1.00 93.75 103 SER A C 1
ATOM 825 O O . SER A 1 103 ? -7.354 3.520 12.480 1.00 93.75 103 SER A O 1
ATOM 827 N N . ASP A 1 104 ? -5.589 4.905 12.366 1.00 93.31 104 ASP A N 1
ATOM 828 C CA . ASP A 1 104 ? -6.381 6.134 12.466 1.00 93.31 104 ASP A CA 1
ATOM 829 C C . ASP A 1 104 ? -7.236 6.339 11.212 1.00 93.31 104 ASP A C 1
ATOM 831 O O . ASP A 1 104 ? -8.438 6.575 11.329 1.00 93.31 104 ASP A O 1
ATOM 835 N N . ASP A 1 105 ? -6.658 6.108 10.032 1.00 94.94 105 ASP A N 1
ATOM 836 C CA . ASP A 1 105 ? -7.386 6.116 8.760 1.00 94.94 105 ASP A CA 1
ATOM 837 C C . ASP A 1 105 ? -8.473 5.035 8.727 1.00 94.94 105 ASP A C 1
ATOM 839 O O . ASP A 1 105 ? -9.606 5.287 8.320 1.00 94.94 105 ASP A O 1
ATOM 843 N N . VAL A 1 106 ? -8.145 3.822 9.185 1.00 95.94 106 VAL A N 1
ATOM 844 C CA . VAL A 1 106 ? -9.101 2.706 9.219 1.00 95.94 106 VAL A CA 1
ATOM 845 C C . VAL A 1 106 ? -10.259 2.996 10.178 1.00 95.94 106 VAL A C 1
ATOM 847 O O . VAL A 1 106 ? -11.405 2.703 9.848 1.00 95.94 106 VAL A O 1
ATOM 850 N N . ILE A 1 107 ? -9.993 3.586 11.346 1.00 95.06 107 ILE A N 1
ATOM 851 C CA . ILE A 1 107 ? -11.038 3.996 12.295 1.00 95.06 107 ILE A CA 1
ATOM 852 C C . ILE A 1 107 ? -11.924 5.074 11.670 1.00 95.06 107 ILE A C 1
ATOM 854 O O . ILE A 1 107 ? -13.143 4.950 11.736 1.00 95.06 107 ILE A O 1
ATOM 858 N N . ALA A 1 108 ? -11.336 6.090 11.031 1.00 94.56 108 ALA A N 1
ATOM 859 C CA . ALA A 1 108 ? -12.094 7.145 10.362 1.00 94.56 108 ALA A CA 1
ATOM 860 C C . ALA A 1 108 ? -13.031 6.573 9.285 1.00 94.56 108 ALA A C 1
ATOM 862 O O . ALA A 1 108 ? -14.215 6.900 9.275 1.00 94.56 108 ALA A O 1
ATOM 863 N N . GLN A 1 109 ? -12.538 5.646 8.457 1.00 94.94 109 GLN A N 1
ATOM 864 C CA . GLN A 1 109 ? -13.353 4.957 7.452 1.00 94.94 109 GLN A CA 1
ATOM 865 C C . GLN A 1 109 ? -14.465 4.106 8.073 1.00 94.94 109 GLN A C 1
ATOM 867 O O . GLN A 1 109 ? -15.582 4.096 7.569 1.00 94.94 109 GLN A O 1
ATOM 872 N N . LEU A 1 110 ? -14.188 3.385 9.162 1.00 94.44 110 LEU A N 1
ATOM 873 C CA . LEU A 1 110 ? -15.204 2.582 9.847 1.00 94.44 110 LEU A CA 1
ATOM 874 C C . LEU A 1 110 ? -16.300 3.449 10.485 1.00 94.44 110 LEU A C 1
ATOM 876 O O . LEU A 1 110 ? -17.453 3.024 10.521 1.00 94.44 110 LEU A O 1
ATOM 880 N N . VAL A 1 111 ? -15.956 4.644 10.978 1.00 94.50 111 VAL A N 1
ATOM 881 C CA . VAL A 1 111 ? -16.928 5.627 11.484 1.00 94.50 111 VAL A CA 1
ATOM 882 C C . VAL A 1 111 ? -17.758 6.199 10.335 1.00 94.50 111 VAL A C 1
ATOM 884 O O . VAL A 1 111 ? -18.979 6.251 10.438 1.00 94.50 111 VAL A O 1
ATOM 887 N N . GLU A 1 112 ? -17.116 6.586 9.229 1.00 94.56 112 GLU A N 1
ATOM 888 C CA . GLU A 1 112 ? -17.790 7.102 8.028 1.00 94.56 112 GLU A CA 1
ATOM 889 C C . GLU A 1 112 ? -18.758 6.075 7.422 1.00 94.56 112 GLU A C 1
ATOM 891 O O . GLU A 1 112 ? -19.863 6.422 7.018 1.00 94.56 112 GLU A O 1
ATOM 896 N N . GLN A 1 113 ? -18.377 4.795 7.420 1.00 92.75 113 GLN A N 1
ATOM 897 C CA . GLN A 1 113 ? -19.214 3.674 6.974 1.00 92.75 113 GLN A CA 1
ATOM 898 C C . GLN A 1 113 ? -20.312 3.292 7.976 1.00 92.75 113 GLN A C 1
ATOM 900 O O . GLN A 1 113 ? -21.012 2.305 7.761 1.00 92.75 113 GLN A O 1
ATOM 905 N N . GLU A 1 114 ? -20.427 4.012 9.094 1.00 92.69 114 GLU A N 1
ATOM 906 C CA . GLU A 1 114 ? -21.321 3.700 10.210 1.00 92.69 114 GLU A CA 1
ATOM 907 C C . GLU A 1 114 ? -21.161 2.269 10.755 1.00 92.69 114 GLU A C 1
ATOM 909 O O . GLU A 1 114 ? -22.076 1.740 11.382 1.00 92.69 114 GLU A O 1
ATOM 914 N N . ALA A 1 115 ? -20.003 1.633 10.546 1.00 91.25 115 ALA A N 1
ATOM 915 C CA . ALA A 1 115 ? -19.700 0.300 11.065 1.00 91.25 115 ALA A CA 1
ATOM 916 C C . ALA A 1 115 ? -19.338 0.348 12.556 1.00 91.25 115 ALA A C 1
ATOM 918 O O . ALA A 1 115 ? -19.579 -0.607 13.297 1.00 91.25 115 ALA A O 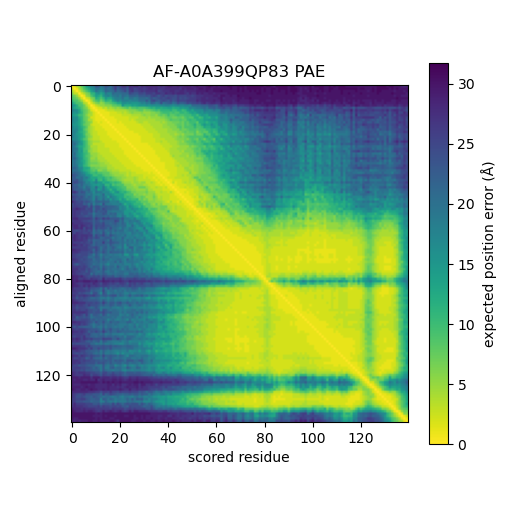1
ATOM 919 N N . ILE A 1 116 ? -18.777 1.473 13.006 1.00 94.25 116 ILE A N 1
ATOM 920 C CA . ILE A 1 116 ? -18.484 1.746 14.414 1.00 94.25 116 ILE A CA 1
ATOM 921 C C . ILE A 1 116 ? -19.003 3.130 14.801 1.00 94.25 116 ILE A C 1
ATOM 923 O O . ILE A 1 116 ? -19.087 4.037 13.975 1.00 94.25 116 ILE A O 1
ATOM 927 N N . GLN A 1 117 ? -19.320 3.300 16.077 1.00 93.75 117 GLN A N 1
ATOM 928 C CA . GLN A 1 117 ? -19.640 4.586 16.683 1.00 93.75 117 GLN A CA 1
ATOM 929 C C . GLN A 1 117 ? -18.410 5.122 17.409 1.00 93.75 117 GLN A C 1
ATOM 931 O O . GLN A 1 117 ? -17.625 4.349 17.959 1.00 93.75 117 GLN A O 1
ATOM 936 N N . ALA A 1 118 ? -18.247 6.443 17.411 1.00 93.12 118 ALA A N 1
ATOM 937 C CA . ALA A 1 118 ? -17.192 7.135 18.135 1.00 93.12 118 ALA A CA 1
ATOM 938 C C . ALA A 1 118 ? -17.815 8.148 19.096 1.00 93.12 118 ALA A C 1
ATOM 940 O O . ALA A 1 118 ? -18.694 8.917 18.710 1.00 93.12 118 ALA A O 1
ATOM 941 N N . GLU A 1 119 ? -17.336 8.168 20.333 1.00 92.31 119 GLU A N 1
ATOM 942 C CA . GLU A 1 119 ? -17.755 9.129 21.349 1.00 92.31 119 GLU A CA 1
ATOM 943 C C . GLU A 1 119 ? -16.518 9.735 22.008 1.00 92.31 119 GLU A C 1
ATOM 945 O O . GLU A 1 119 ? -15.551 9.027 22.309 1.00 92.31 119 GLU A O 1
ATOM 950 N N . GLU A 1 120 ? -16.532 11.048 22.222 1.00 90.00 120 GLU A N 1
ATOM 951 C CA . GLU A 1 120 ? -15.470 11.720 22.963 1.00 90.00 120 GLU A CA 1
ATOM 952 C C . GLU A 1 120 ? -15.530 11.274 24.433 1.00 90.00 120 GLU A C 1
ATOM 954 O O . GLU A 1 120 ? -16.566 11.344 25.090 1.00 90.00 120 GLU A O 1
ATOM 959 N N . ALA A 1 121 ? -14.411 10.778 24.951 1.00 82.69 121 ALA A N 1
ATOM 960 C CA . ALA A 1 121 ? -14.272 10.298 26.316 1.00 82.69 121 ALA A CA 1
ATOM 961 C C . ALA A 1 121 ? -13.042 10.940 26.960 1.00 82.69 121 ALA A C 1
ATOM 963 O O . ALA A 1 121 ? -11.922 10.791 26.470 1.00 82.69 121 ALA A O 1
ATOM 964 N N . GLY A 1 122 ? -13.238 11.644 28.075 1.00 72.00 122 GLY A N 1
ATOM 965 C CA . GLY A 1 122 ? -12.153 12.305 28.796 1.00 72.00 122 GLY A CA 1
ATOM 966 C C . GLY A 1 122 ? -12.635 13.355 29.791 1.00 72.00 122 GLY A C 1
ATOM 967 O O . GLY A 1 122 ? -13.734 13.883 29.666 1.00 72.00 122 GLY A O 1
ATOM 968 N N . THR A 1 123 ? -11.802 13.666 30.783 1.00 57.69 123 THR A N 1
ATOM 969 C CA . THR A 1 123 ? -11.932 14.868 31.629 1.00 57.69 123 THR A CA 1
ATOM 970 C C . THR A 1 123 ? -11.055 15.994 31.067 1.00 57.69 123 THR A C 1
ATOM 972 O O . THR A 1 123 ? -10.227 15.730 30.196 1.00 57.69 123 THR A 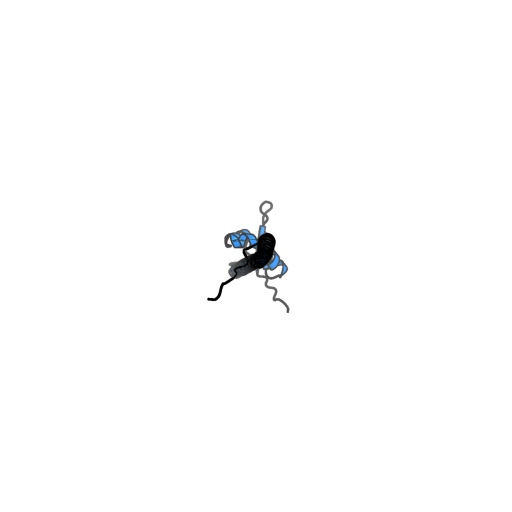O 1
ATOM 975 N N . ASP A 1 124 ? -11.216 17.234 31.550 1.00 58.44 124 ASP A N 1
ATOM 976 C CA . ASP A 1 124 ? -10.661 18.488 30.983 1.00 58.44 124 ASP A CA 1
ATOM 977 C C . ASP A 1 124 ? -9.191 18.461 30.497 1.00 58.44 124 ASP A C 1
ATOM 979 O O . ASP A 1 124 ? -8.841 19.235 29.610 1.00 58.44 124 ASP A O 1
ATOM 983 N N . ASN A 1 125 ? -8.346 17.549 30.999 1.00 60.88 125 ASN A N 1
ATOM 984 C CA . ASN A 1 125 ? -6.930 17.417 30.622 1.00 60.88 125 ASN A CA 1
ATOM 985 C C . ASN A 1 125 ? -6.554 16.150 29.824 1.00 60.88 125 ASN A C 1
ATOM 987 O O . ASN A 1 125 ? -5.378 15.975 29.506 1.00 60.88 125 ASN A O 1
ATOM 991 N N . ASN A 1 126 ? -7.489 15.250 29.503 1.00 59.81 126 ASN A N 1
ATOM 992 C CA . ASN A 1 126 ? -7.194 14.041 28.725 1.00 59.81 126 ASN A CA 1
ATOM 993 C C . ASN A 1 126 ? -8.382 13.644 27.843 1.00 59.81 126 ASN A C 1
ATOM 995 O O . ASN A 1 126 ? -9.114 12.704 28.157 1.00 59.81 126 ASN A O 1
ATOM 999 N N . ARG A 1 127 ? -8.577 14.389 26.750 1.00 76.62 127 ARG A N 1
ATOM 1000 C CA . ARG A 1 127 ? -9.582 14.080 25.728 1.00 76.62 127 ARG A CA 1
ATOM 1001 C C . ARG A 1 127 ? -9.109 12.909 24.874 1.00 76.62 127 ARG A C 1
ATOM 1003 O O . ARG A 1 127 ? -8.023 12.944 24.299 1.00 76.62 127 ARG A O 1
ATOM 1010 N N . GLY A 1 128 ? -9.934 11.880 24.794 1.00 85.44 128 GLY A N 1
ATOM 1011 C CA . GLY A 1 128 ? -9.767 10.743 23.906 1.00 85.44 128 GLY A CA 1
ATOM 1012 C C . GLY A 1 128 ? -11.090 10.387 23.245 1.00 85.44 128 GLY A C 1
ATOM 1013 O O . GLY A 1 128 ? -12.097 11.059 23.432 1.00 85.44 128 GLY A O 1
ATOM 1014 N N . TYR A 1 129 ? -11.082 9.303 22.479 1.00 91.25 129 TYR A N 1
ATOM 1015 C CA . TYR A 1 129 ? -12.293 8.726 21.908 1.00 91.25 129 TYR A CA 1
ATOM 1016 C C . TYR A 1 129 ? -12.456 7.296 22.405 1.00 91.25 129 TYR A C 1
ATOM 1018 O O . TYR A 1 129 ? -11.466 6.573 22.587 1.00 91.25 129 TYR A O 1
ATOM 1026 N N . ARG A 1 130 ? -13.702 6.888 22.613 1.00 92.69 130 ARG A N 1
ATOM 1027 C CA . ARG A 1 130 ? -14.104 5.492 22.768 1.00 92.69 130 ARG A CA 1
ATOM 1028 C C . ARG A 1 130 ? -14.916 5.066 21.552 1.00 92.69 130 ARG A C 1
ATOM 1030 O O . ARG A 1 130 ? -15.586 5.892 20.937 1.00 92.69 130 ARG A O 1
ATOM 1037 N N . TYR A 1 131 ? -14.819 3.789 21.215 1.00 93.62 131 TYR A N 1
ATOM 1038 C CA . TYR A 1 131 ? -15.435 3.212 20.028 1.00 93.62 131 TYR A CA 1
ATOM 1039 C C . TYR A 1 131 ? -16.246 1.970 20.384 1.00 93.62 131 TYR A C 1
ATOM 1041 O O . TYR A 1 131 ? -15.854 1.232 21.286 1.00 93.62 131 TYR A O 1
ATOM 1049 N N . GLN A 1 132 ? -17.332 1.730 19.660 1.00 94.38 132 GLN A N 1
ATOM 1050 C CA . GLN A 1 132 ? -18.193 0.549 19.790 1.00 94.38 132 GLN A CA 1
ATOM 1051 C C . GLN A 1 132 ? -18.682 0.121 18.400 1.00 94.38 132 GLN A C 1
ATOM 1053 O O . GLN A 1 132 ? -18.765 0.955 17.499 1.00 94.38 132 GLN A O 1
ATOM 1058 N N . LEU A 1 133 ? -19.013 -1.160 18.201 1.00 93.12 133 LEU A N 1
ATOM 1059 C CA . LEU A 1 133 ? -19.707 -1.601 16.985 1.00 93.12 133 LEU A CA 1
ATOM 1060 C C . LEU A 1 133 ? -21.059 -0.894 16.833 1.00 93.12 133 LEU A C 1
ATOM 1062 O O . LEU A 1 133 ? -21.829 -0.765 17.782 1.00 93.12 133 LEU A O 1
ATOM 1066 N N . SER A 1 134 ? -21.372 -0.456 15.620 1.00 89.06 134 SER A N 1
ATOM 1067 C CA . SER A 1 134 ? -22.681 0.120 15.342 1.00 89.06 134 SER A CA 1
ATOM 1068 C C . SER A 1 134 ? -23.756 -0.966 15.332 1.00 89.06 134 SER A C 1
ATOM 1070 O O . SER A 1 134 ? -23.585 -2.027 14.739 1.00 89.06 134 SER A O 1
ATOM 1072 N N . THR A 1 135 ? -24.892 -0.687 15.967 1.00 79.06 135 THR A N 1
ATOM 1073 C CA . THR A 1 135 ? -26.083 -1.553 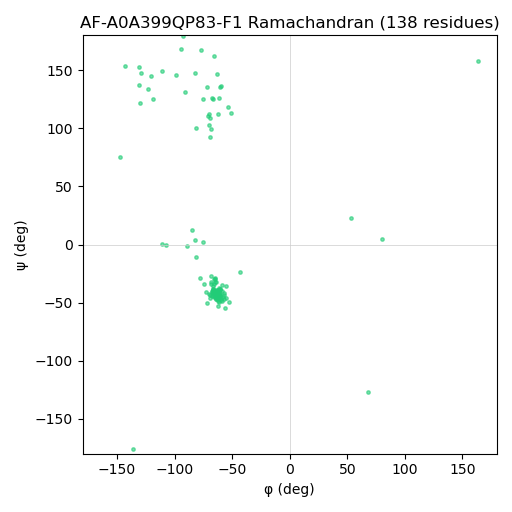15.948 1.00 79.06 135 THR A CA 1
ATOM 1074 C C . THR A 1 135 ? -27.030 -1.237 14.793 1.00 79.06 135 THR A C 1
ATOM 1076 O O . THR A 1 135 ? -28.066 -1.889 14.645 1.00 79.06 135 THR A O 1
ATOM 1079 N N . LYS A 1 136 ? -26.707 -0.237 13.963 1.00 65.00 136 LYS A N 1
ATOM 1080 C CA . LYS A 1 136 ? -27.500 0.076 12.777 1.00 65.00 136 LYS A CA 1
ATOM 1081 C C . LYS A 1 136 ? -27.321 -1.042 11.752 1.00 65.00 136 LYS A C 1
ATOM 1083 O O . LYS A 1 136 ? -26.239 -1.230 11.206 1.00 65.00 136 LYS A O 1
ATOM 1088 N N . VAL A 1 137 ? -28.395 -1.787 11.505 1.00 49.25 137 VAL A N 1
ATOM 1089 C CA . VAL A 1 137 ? -28.468 -2.735 10.390 1.00 49.25 137 VAL A CA 1
ATOM 1090 C C . VAL A 1 137 ? -28.314 -1.929 9.095 1.00 49.25 137 VAL A C 1
ATOM 1092 O O . VAL A 1 137 ? -29.064 -0.964 8.928 1.00 49.25 137 VAL A O 1
ATOM 1095 N N . PRO A 1 138 ? -27.375 -2.272 8.195 1.00 48.03 138 PRO A N 1
ATOM 1096 C CA . PRO A 1 138 ? -27.310 -1.626 6.895 1.00 48.03 138 PRO A CA 1
ATOM 1097 C C . PRO A 1 138 ? -28.617 -1.927 6.157 1.00 48.03 138 PRO A C 1
ATOM 1099 O O . PRO A 1 138 ? -28.923 -3.078 5.854 1.00 48.03 138 PRO A O 1
ATOM 1102 N N . THR A 1 139 ? -29.437 -0.901 5.946 1.00 42.03 139 THR A N 1
ATOM 1103 C CA . THR A 1 139 ? -30.525 -0.953 4.969 1.00 42.03 139 THR A CA 1
ATOM 1104 C C . THR A 1 139 ? -29.894 -0.932 3.584 1.00 42.03 139 THR A C 1
ATOM 1106 O O . THR A 1 139 ? -29.300 0.084 3.219 1.00 42.03 139 THR A O 1
ATOM 1109 N N . ASP A 1 140 ? -29.990 -2.068 2.889 1.00 43.09 140 ASP A N 1
ATOM 1110 C CA . ASP A 1 140 ? -29.721 -2.221 1.451 1.00 43.09 140 ASP A CA 1
ATOM 1111 C C . ASP A 1 140 ? -30.438 -1.159 0.595 1.00 43.09 140 ASP A C 1
ATOM 1113 O O . ASP A 1 140 ? -31.589 -0.784 0.938 1.00 43.09 140 ASP A O 1
#

Mean predicted aligned error: 12.7 Å

Organism: NCBI:txid31963